Protein AF-A0A8S3CBI5-F1 (afdb_monomer)

Foldseek 3Di:
DDDDDDPPDPPDDDPPCPPPPPDPDDDPPDDDQDDQDPVLVVVVVVVCVVPVDDDPVVVVVSRD

Secondary structure (DSSP, 8-state):
-PPPPPS----PPPTT------PPPPPTTSPPP-PPPHHHHHHHHHHHHH-SS--HHHHHHH--

Organism: NCBI:txid392030

Sequence (64 aa):
GISTINPAQCNRPDPLDTKICSLRKHKNGRKPRTPFTTAQLLALERKFNERHYLSISERAEFSL

InterPro domains:
  IPR001356 Homeodomain [PF00046] (30-63)
  IPR001356 Homeodomain [PS50071] (27-64)
  IPR001356 Homeodomain [cd00086] (30-61)
  IPR009057 Homedomain-like superfamily [SSF46689] (16-63)
  IPR050674 Msh Homeobox Transcriptional Regulators [PTHR24338] (10-63)

Structure (mmCIF, N/CA/C/O backbone):
data_AF-A0A8S3CBI5-F1
#
_entry.id   AF-A0A8S3CBI5-F1
#
loop_
_atom_site.group_PDB
_atom_site.id
_atom_site.type_symbol
_atom_site.label_atom_id
_atom_site.label_alt_id
_atom_site.label_comp_id
_atom_site.label_asym_id
_atom_site.label_entity_id
_atom_site.label_seq_id
_atom_site.pdbx_PDB_ins_code
_atom_site.Cartn_x
_atom_site.Cartn_y
_atom_site.Cartn_z
_atom_site.occupancy
_atom_site.B_iso_or_equiv
_atom_site.auth_seq_id
_atom_site.auth_comp_id
_atom_site.auth_asym_id
_atom_site.auth_atom_id
_atom_site.pdbx_PDB_model_num
ATOM 1 N N . GLY A 1 1 ? 24.438 32.938 22.256 1.00 35.69 1 GLY A N 1
ATOM 2 C CA . GLY A 1 1 ? 23.075 32.646 22.740 1.00 35.69 1 GLY A CA 1
ATOM 3 C C . GLY A 1 1 ? 22.231 32.238 21.556 1.00 35.69 1 GLY A C 1
ATOM 4 O O . GLY A 1 1 ? 22.278 32.920 20.543 1.00 35.69 1 GLY A O 1
ATOM 5 N N . ILE A 1 2 ? 21.569 31.089 21.639 1.00 42.75 2 ILE A N 1
ATOM 6 C CA . ILE A 1 2 ? 20.816 30.462 20.544 1.00 42.75 2 ILE A CA 1
ATOM 7 C C . ILE A 1 2 ? 19.548 31.287 20.288 1.00 42.75 2 ILE A C 1
ATOM 9 O O . ILE A 1 2 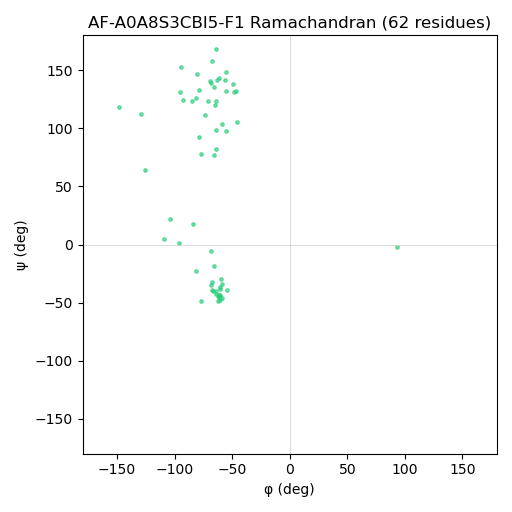? 18.772 31.489 21.216 1.00 42.75 2 ILE A O 1
ATOM 13 N N . SER A 1 3 ? 19.348 31.772 19.059 1.00 45.44 3 SER A N 1
ATOM 14 C CA . SER A 1 3 ? 18.071 32.364 18.640 1.00 45.44 3 SER A CA 1
ATOM 15 C C . SER A 1 3 ? 17.207 31.315 17.939 1.00 45.44 3 SER A C 1
ATOM 17 O O . SER A 1 3 ? 17.669 30.558 17.090 1.00 45.44 3 SER A O 1
ATOM 19 N N . THR A 1 4 ? 15.963 31.280 18.393 1.00 55.44 4 THR A N 1
ATOM 20 C CA . THR A 1 4 ? 14.849 30.354 18.179 1.00 55.44 4 THR A CA 1
ATOM 21 C C . THR A 1 4 ? 14.536 30.006 16.719 1.00 55.44 4 THR A C 1
ATOM 23 O O . THR A 1 4 ? 14.469 30.874 15.854 1.00 55.44 4 THR A O 1
ATOM 26 N N . ILE A 1 5 ? 14.256 28.724 16.463 1.00 60.09 5 ILE A N 1
ATOM 27 C CA . ILE A 1 5 ? 13.726 28.213 15.192 1.00 60.09 5 ILE A CA 1
ATOM 28 C C . ILE A 1 5 ? 12.196 28.378 15.215 1.00 60.09 5 ILE A C 1
ATOM 30 O O . ILE A 1 5 ? 11.536 27.882 16.127 1.00 60.09 5 ILE A O 1
ATOM 34 N N . ASN A 1 6 ? 11.627 29.084 14.234 1.00 55.78 6 ASN A N 1
ATOM 35 C CA . ASN A 1 6 ? 10.177 29.268 14.089 1.00 55.78 6 ASN A CA 1
ATOM 36 C C . ASN A 1 6 ? 9.462 27.931 13.775 1.00 55.78 6 ASN A C 1
ATOM 38 O O . ASN A 1 6 ? 9.903 27.225 12.867 1.00 55.78 6 ASN A O 1
ATOM 42 N N . PRO A 1 7 ? 8.323 27.598 14.417 1.00 49.62 7 PRO A N 1
ATOM 43 C CA . PRO A 1 7 ? 7.625 26.318 14.230 1.00 49.62 7 PRO A CA 1
ATOM 44 C C . PRO A 1 7 ? 6.674 26.279 13.014 1.00 49.62 7 PRO A C 1
ATOM 46 O O . PRO A 1 7 ? 5.807 25.414 12.934 1.00 49.62 7 PRO A O 1
ATOM 49 N N . ALA A 1 8 ? 6.799 27.199 12.053 1.00 52.47 8 ALA A N 1
ATOM 50 C CA . ALA A 1 8 ? 5.766 27.435 11.036 1.00 52.47 8 ALA A CA 1
ATOM 51 C C . ALA A 1 8 ? 6.056 26.865 9.633 1.00 52.47 8 ALA A C 1
ATOM 53 O O . ALA A 1 8 ? 5.477 27.343 8.663 1.00 52.47 8 ALA A O 1
ATOM 54 N N . GLN A 1 9 ? 6.920 25.856 9.481 1.00 49.84 9 GLN A N 1
ATOM 55 C CA . GLN A 1 9 ? 7.188 25.264 8.159 1.00 49.84 9 GLN A CA 1
ATOM 56 C C . GLN A 1 9 ? 6.987 23.748 8.130 1.00 49.84 9 GLN A C 1
ATOM 58 O O . GLN A 1 9 ? 7.900 22.97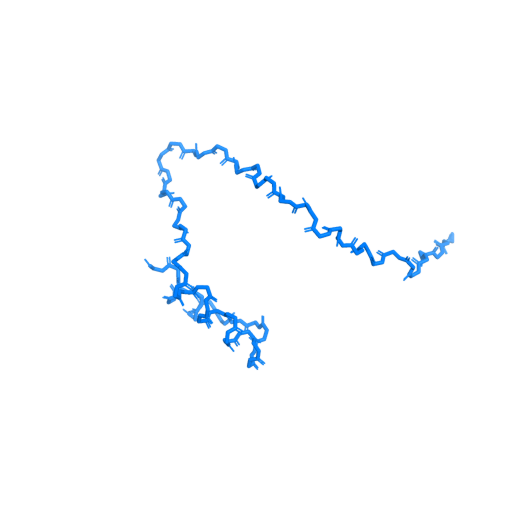2 7.860 1.00 49.84 9 GLN A O 1
ATOM 63 N N . CYS A 1 10 ? 5.746 23.317 8.351 1.00 39.44 10 CYS A N 1
ATOM 64 C CA . CYS A 1 10 ? 5.302 22.026 7.837 1.00 39.44 10 CYS A CA 1
ATOM 65 C C . CYS A 1 10 ? 4.978 22.205 6.350 1.00 39.44 10 CYS A C 1
ATOM 67 O O . CYS A 1 10 ? 3.871 22.606 5.992 1.00 39.44 10 CYS A O 1
ATOM 69 N N . ASN A 1 11 ? 5.981 21.951 5.507 1.00 54.03 11 ASN A N 1
ATOM 70 C CA . ASN A 1 11 ? 5.867 21.848 4.053 1.00 54.03 11 ASN A CA 1
ATOM 71 C C . ASN A 1 11 ? 4.650 20.982 3.680 1.00 54.03 11 ASN A C 1
ATOM 73 O O . ASN A 1 11 ? 4.689 19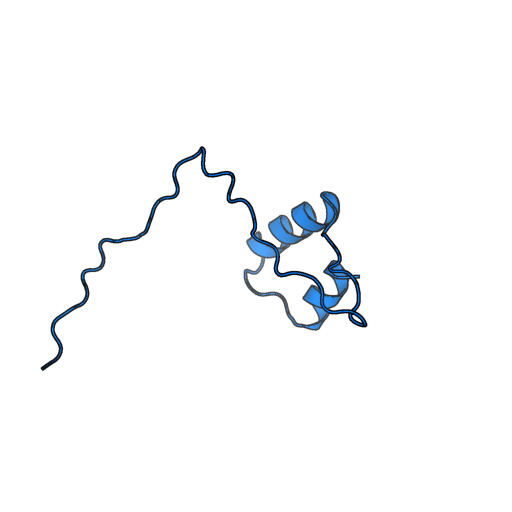.761 3.839 1.00 54.03 11 ASN A O 1
ATOM 77 N N . ARG A 1 12 ? 3.563 21.600 3.206 1.00 58.75 12 ARG A N 1
ATOM 78 C CA . ARG A 1 12 ? 2.455 20.869 2.582 1.00 58.75 12 ARG A CA 1
ATOM 79 C C . ARG A 1 12 ? 2.848 20.575 1.131 1.00 58.75 12 ARG A C 1
ATOM 81 O O . ARG A 1 12 ? 3.219 21.518 0.439 1.00 58.75 12 ARG A O 1
ATOM 88 N N . PRO A 1 13 ? 2.813 19.316 0.670 1.00 57.00 13 PRO A N 1
ATOM 89 C CA . PRO A 1 13 ? 3.121 19.007 -0.719 1.00 57.00 13 PRO A CA 1
ATOM 90 C C . PRO A 1 13 ? 1.917 19.330 -1.615 1.00 57.00 13 PRO A C 1
ATOM 92 O O . PRO A 1 13 ? 0.786 18.966 -1.290 1.00 57.00 13 PRO A O 1
ATOM 95 N N . ASP A 1 14 ? 2.174 20.014 -2.730 1.00 59.34 14 ASP A N 1
ATOM 96 C CA . ASP A 1 14 ? 1.206 20.263 -3.801 1.00 59.34 14 ASP A CA 1
ATOM 97 C C . ASP A 1 14 ? 0.716 18.942 -4.440 1.00 59.34 14 ASP A C 1
ATOM 99 O O . ASP A 1 14 ? 1.523 18.026 -4.630 1.00 59.34 14 ASP A O 1
ATOM 103 N N . PRO A 1 15 ? -0.568 18.815 -4.838 1.00 58.34 15 PRO A N 1
ATOM 104 C CA . PRO A 1 15 ? -1.149 17.545 -5.307 1.00 58.34 15 PRO A CA 1
ATOM 105 C C . PRO A 1 15 ? -0.630 17.012 -6.656 1.00 58.34 15 PRO A C 1
ATOM 107 O O . PRO A 1 15 ? -1.023 15.920 -7.060 1.00 58.34 15 PRO A O 1
ATOM 110 N N . LEU A 1 16 ? 0.214 17.763 -7.372 1.00 57.00 16 LEU A N 1
ATOM 1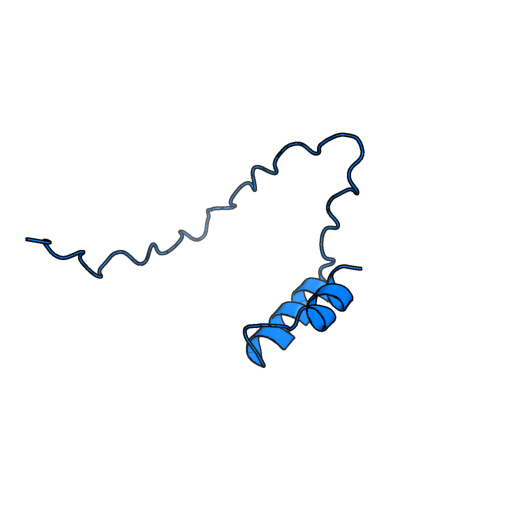11 C CA . LEU A 1 16 ? 0.726 17.405 -8.706 1.00 57.00 16 LEU A CA 1
ATOM 112 C C . LEU A 1 16 ? 2.215 17.025 -8.716 1.00 57.00 16 LEU A C 1
ATOM 114 O O . LEU A 1 16 ? 2.773 16.758 -9.779 1.00 57.00 16 LEU A O 1
ATOM 118 N N . ASP A 1 17 ? 2.864 16.963 -7.551 1.00 57.28 17 ASP A N 1
ATOM 119 C CA . ASP A 1 17 ? 4.255 16.527 -7.442 1.00 57.28 17 ASP A CA 1
ATOM 120 C C . ASP A 1 17 ? 4.326 14.996 -7.550 1.00 57.28 17 ASP A C 1
ATOM 122 O O . ASP A 1 17 ? 4.449 14.269 -6.559 1.00 57.28 17 ASP A O 1
ATOM 126 N N . THR A 1 18 ? 4.226 14.471 -8.777 1.00 58.34 18 THR A N 1
ATOM 127 C CA . THR A 1 18 ? 4.728 13.130 -9.083 1.00 58.34 18 THR A CA 1
ATOM 128 C C . THR A 1 18 ? 6.234 13.175 -8.885 1.00 58.34 18 THR A C 1
ATOM 130 O O . THR A 1 18 ? 6.988 13.382 -9.838 1.00 58.34 18 THR A O 1
ATOM 133 N N . LYS A 1 19 ? 6.671 13.037 -7.629 1.00 63.38 19 LYS A N 1
ATOM 134 C CA . LYS A 1 19 ? 8.076 13.007 -7.244 1.00 63.38 19 LYS A CA 1
ATOM 135 C C . LYS A 1 19 ? 8.743 11.908 -8.041 1.00 63.38 19 LYS A C 1
ATOM 137 O O . LYS A 1 19 ? 8.652 10.732 -7.682 1.00 63.38 19 LYS A O 1
ATOM 142 N N . ILE A 1 20 ? 9.398 12.292 -9.135 1.00 59.19 20 ILE A N 1
ATOM 143 C CA . ILE A 1 20 ? 10.250 11.393 -9.893 1.00 59.19 20 ILE A CA 1
ATOM 144 C C . ILE A 1 20 ? 11.299 10.937 -8.897 1.00 59.19 20 ILE A C 1
ATOM 146 O O . ILE A 1 20 ? 12.191 11.683 -8.492 1.00 59.19 20 ILE A O 1
ATOM 150 N N . CYS A 1 21 ? 11.122 9.709 -8.426 1.00 62.78 21 CYS A N 1
ATOM 151 C CA . CYS A 1 21 ? 12.073 9.064 -7.559 1.00 62.78 21 CYS A CA 1
ATOM 152 C C . CYS A 1 21 ? 13.341 8.899 -8.390 1.00 62.78 21 CYS A C 1
ATOM 154 O O . CYS A 1 21 ? 13.447 7.980 -9.199 1.00 62.78 21 CYS A O 1
ATOM 156 N N . SER A 1 22 ? 14.294 9.814 -8.207 1.00 67.06 22 SER A N 1
ATOM 157 C CA . SER A 1 22 ? 15.644 9.721 -8.756 1.00 67.06 22 SER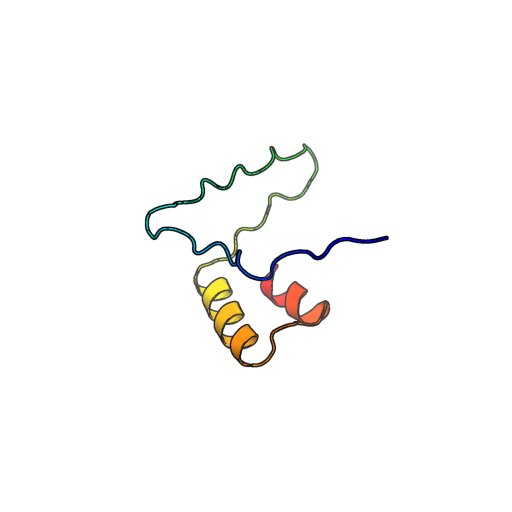 A CA 1
ATOM 158 C C . SER A 1 22 ? 16.346 8.539 -8.094 1.00 67.06 22 SER A C 1
ATOM 160 O O . SER A 1 22 ? 17.123 8.677 -7.144 1.00 67.06 22 SER A O 1
ATOM 162 N N . LEU A 1 23 ? 15.999 7.334 -8.548 1.00 72.81 23 LEU A N 1
ATOM 163 C CA . LEU A 1 23 ? 16.539 6.091 -8.038 1.00 72.81 23 LEU A CA 1
ATOM 164 C C . LEU A 1 23 ? 18.028 6.070 -8.356 1.00 72.81 23 LEU A C 1
ATOM 166 O O . LEU A 1 23 ? 18.450 6.124 -9.511 1.00 72.81 23 LEU A O 1
ATOM 170 N N . ARG A 1 24 ? 18.844 5.975 -7.305 1.00 77.62 24 ARG A N 1
ATOM 171 C CA . ARG A 1 24 ? 20.293 5.831 -7.459 1.00 77.62 24 ARG A CA 1
ATOM 172 C C . ARG A 1 24 ? 20.573 4.618 -8.343 1.00 77.62 24 ARG A C 1
ATOM 174 O O . ARG A 1 24 ? 20.036 3.536 -8.060 1.00 77.62 24 ARG A O 1
ATOM 181 N N . LYS A 1 25 ? 21.442 4.796 -9.347 1.00 76.25 25 LYS A N 1
ATOM 182 C CA . LYS A 1 25 ? 21.922 3.714 -10.217 1.00 76.25 25 LYS A CA 1
ATOM 183 C C . LYS A 1 25 ? 22.341 2.515 -9.367 1.00 76.25 25 LYS A C 1
ATOM 185 O O . LYS A 1 25 ? 23.008 2.657 -8.339 1.00 76.25 25 LYS A O 1
ATOM 190 N N . HIS A 1 26 ? 21.866 1.343 -9.767 1.00 80.88 26 HIS A N 1
ATOM 191 C CA . HIS A 1 26 ? 22.212 0.086 -9.121 1.00 80.88 26 HIS A CA 1
ATOM 192 C C . HIS A 1 26 ? 23.721 -0.173 -9.261 1.00 80.88 26 HIS A C 1
ATOM 194 O O . HIS A 1 26 ? 24.315 0.164 -10.283 1.00 80.88 26 HIS A O 1
ATOM 200 N N . LYS A 1 27 ? 24.349 -0.712 -8.209 1.00 83.81 27 LYS A N 1
ATOM 201 C CA . LYS A 1 27 ? 25.766 -1.098 -8.228 1.00 83.81 27 LYS A CA 1
ATOM 202 C C . LYS A 1 27 ? 25.856 -2.570 -8.618 1.00 83.81 27 LYS A C 1
ATOM 204 O O . LYS A 1 27 ? 25.277 -3.406 -7.920 1.00 83.81 27 LYS A O 1
ATOM 209 N N . ASN A 1 28 ? 26.620 -2.867 -9.670 1.00 83.56 28 ASN A N 1
ATOM 210 C CA . ASN A 1 28 ? 26.846 -4.225 -10.165 1.00 83.56 28 ASN A CA 1
ATOM 211 C C . ASN A 1 28 ? 27.228 -5.171 -9.006 1.00 83.56 28 ASN A C 1
ATOM 213 O O . ASN A 1 28 ? 28.065 -4.825 -8.169 1.00 83.56 28 ASN A O 1
ATOM 217 N N . GLY A 1 29 ? 26.570 -6.334 -8.932 1.00 79.75 29 GLY A N 1
ATOM 218 C CA . GLY A 1 29 ? 26.776 -7.350 -7.887 1.00 79.75 29 GLY A CA 1
ATOM 219 C C . GLY A 1 29 ? 25.854 -7.260 -6.661 1.00 79.75 29 GLY A C 1
ATOM 220 O O . GLY A 1 29 ? 25.943 -8.108 -5.778 1.00 79.75 29 GLY A O 1
ATOM 221 N N . ARG A 1 30 ? 24.953 -6.269 -6.574 1.00 85.12 30 ARG A N 1
ATOM 222 C CA . ARG A 1 30 ? 23.902 -6.227 -5.535 1.00 85.12 30 ARG A CA 1
ATOM 223 C C . ARG A 1 30 ? 22.602 -6.844 -6.049 1.00 85.12 30 ARG A C 1
ATOM 225 O O . ARG A 1 30 ? 22.325 -6.773 -7.242 1.00 85.12 30 ARG A O 1
ATOM 232 N N . LYS A 1 31 ? 21.764 -7.388 -5.161 1.00 75.56 31 LYS A N 1
ATOM 233 C CA . LYS A 1 31 ? 20.402 -7.803 -5.542 1.00 75.56 31 LYS A CA 1
ATOM 234 C C . LYS A 1 31 ? 19.642 -6.604 -6.145 1.00 75.56 31 LYS A C 1
ATOM 236 O O . LYS A 1 31 ? 19.875 -5.472 -5.694 1.00 75.56 31 LYS A O 1
ATOM 241 N N . PRO A 1 32 ? 18.810 -6.799 -7.186 1.00 80.38 32 PRO A N 1
ATOM 242 C CA . PRO A 1 32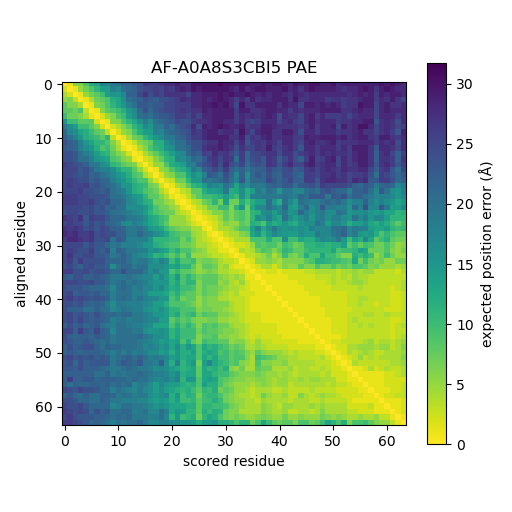 ? 17.923 -5.741 -7.656 1.00 80.38 32 PRO A CA 1
ATOM 243 C C . PRO A 1 32 ? 17.062 -5.266 -6.482 1.00 80.38 32 PRO A C 1
ATOM 245 O O . PRO A 1 32 ? 16.777 -6.035 -5.565 1.00 80.38 32 PRO A O 1
ATOM 248 N N . ARG A 1 33 ? 16.686 -3.983 -6.470 1.00 81.88 33 ARG A N 1
ATOM 249 C CA . ARG A 1 33 ? 15.715 -3.522 -5.473 1.00 81.88 33 ARG A CA 1
ATOM 250 C C . ARG A 1 33 ? 14.407 -4.251 -5.757 1.00 81.88 33 ARG A C 1
ATOM 252 O O . ARG A 1 33 ? 13.925 -4.155 -6.880 1.00 81.88 33 ARG A O 1
ATOM 259 N N . THR A 1 34 ? 13.872 -4.957 -4.770 1.00 79.31 34 THR A N 1
ATOM 260 C CA . THR A 1 34 ? 12.544 -5.566 -4.853 1.00 79.31 34 THR A CA 1
ATOM 261 C C . THR A 1 34 ? 11.511 -4.445 -4.743 1.00 79.31 34 THR A C 1
ATOM 263 O O . THR A 1 34 ? 11.447 -3.806 -3.688 1.00 79.31 34 THR A O 1
ATOM 266 N N . PRO A 1 35 ? 10.755 -4.113 -5.807 1.00 85.88 35 PRO A N 1
ATOM 267 C CA . PRO A 1 35 ? 9.592 -3.258 -5.639 1.00 85.88 35 PRO A CA 1
ATOM 268 C C . PRO A 1 35 ? 8.528 -4.042 -4.865 1.00 85.88 35 PRO A C 1
ATOM 270 O O . PRO A 1 35 ? 8.334 -5.230 -5.115 1.00 85.88 35 PRO A O 1
ATOM 273 N N . PHE A 1 36 ? 7.825 -3.388 -3.945 1.00 85.75 36 PHE A N 1
ATOM 274 C CA . PHE A 1 36 ? 6.647 -3.998 -3.338 1.00 85.75 36 PHE A CA 1
ATOM 275 C C . PHE A 1 36 ? 5.536 -4.118 -4.381 1.00 85.75 36 PHE A C 1
ATOM 277 O O . PHE A 1 36 ? 5.296 -3.199 -5.168 1.00 85.75 36 PHE A O 1
ATOM 284 N N . THR A 1 37 ? 4.832 -5.242 -4.362 1.00 90.06 37 THR A N 1
ATOM 285 C CA . THR A 1 37 ? 3.568 -5.391 -5.085 1.00 90.06 37 THR A CA 1
ATOM 286 C C . THR A 1 37 ? 2.492 -4.503 -4.457 1.00 90.06 37 THR A C 1
ATOM 288 O O . THR A 1 37 ? 2.547 -4.172 -3.271 1.00 90.06 37 THR A O 1
ATOM 291 N N . THR A 1 38 ? 1.451 -4.161 -5.220 1.00 92.12 38 THR A N 1
ATOM 292 C CA . THR A 1 38 ? 0.303 -3.395 -4.703 1.00 92.12 38 THR A CA 1
ATOM 293 C C . THR A 1 38 ? -0.332 -4.062 -3.478 1.00 92.12 38 THR A C 1
ATOM 295 O O . THR A 1 38 ? -0.677 -3.385 -2.514 1.00 92.12 38 THR A O 1
ATOM 298 N N . ALA A 1 39 ? -0.433 -5.394 -3.470 1.00 92.00 39 ALA A N 1
ATOM 299 C CA . ALA A 1 39 ? -0.974 -6.142 -2.337 1.00 92.00 39 ALA A CA 1
ATOM 300 C C . ALA A 1 39 ? -0.109 -6.003 -1.070 1.00 92.00 39 ALA A C 1
ATOM 302 O O . ALA A 1 39 ? -0.652 -5.842 0.025 1.00 92.00 39 ALA A O 1
ATOM 303 N N . GLN A 1 40 ? 1.221 -6.017 -1.216 1.00 91.19 40 GLN A N 1
ATOM 304 C CA . GLN A 1 40 ? 2.157 -5.798 -0.108 1.00 91.19 40 GLN A CA 1
ATOM 305 C C . GLN A 1 40 ? 2.066 -4.365 0.439 1.00 91.19 40 GLN A C 1
ATOM 307 O O . GLN A 1 40 ? 2.067 -4.190 1.656 1.00 91.19 40 GLN A O 1
ATOM 312 N N . LEU A 1 41 ? 1.915 -3.351 -0.425 1.00 91.56 41 LEU A N 1
ATOM 313 C CA . LEU A 1 41 ? 1.719 -1.958 0.005 1.00 91.56 41 LEU A CA 1
ATOM 314 C C . LEU A 1 41 ? 0.446 -1.795 0.846 1.00 91.56 41 LEU A C 1
ATOM 316 O O . LEU A 1 41 ? 0.505 -1.268 1.954 1.00 91.56 41 LEU A O 1
ATOM 320 N N . LEU A 1 42 ? -0.681 -2.340 0.378 1.00 93.06 42 LEU A N 1
ATOM 321 C CA . LEU A 1 42 ? -1.944 -2.311 1.125 1.00 93.06 42 LEU A CA 1
ATOM 322 C C . LEU A 1 42 ? -1.835 -3.030 2.476 1.00 93.06 42 LEU A C 1
ATOM 324 O O . LEU A 1 42 ? -2.442 -2.620 3.466 1.00 93.06 42 LEU A O 1
ATOM 328 N N . ALA A 1 43 ? -1.074 -4.124 2.537 1.00 90.94 43 ALA A N 1
ATOM 329 C CA . ALA A 1 43 ? -0.834 -4.827 3.790 1.00 90.94 43 ALA A CA 1
ATOM 330 C C . ALA A 1 43 ? 0.019 -3.995 4.765 1.00 90.94 4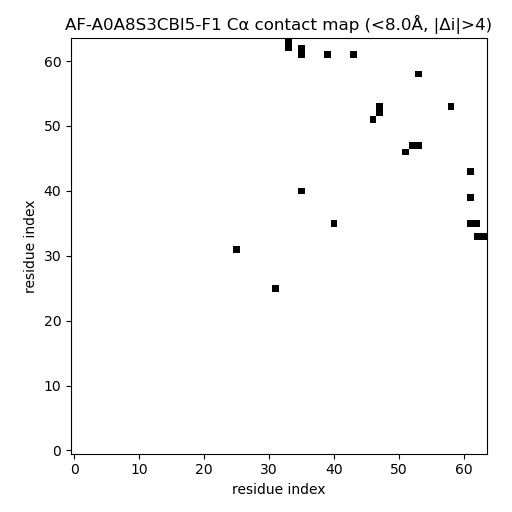3 ALA A C 1
ATOM 332 O O . ALA A 1 43 ? -0.297 -3.963 5.956 1.00 90.94 43 ALA A O 1
ATOM 333 N N . LEU A 1 44 ? 1.036 -3.281 4.265 1.00 90.25 44 LEU A N 1
ATOM 334 C CA . LEU A 1 44 ? 1.847 -2.354 5.059 1.00 90.25 44 LEU A CA 1
ATOM 335 C C . LEU A 1 44 ? 1.013 -1.196 5.615 1.00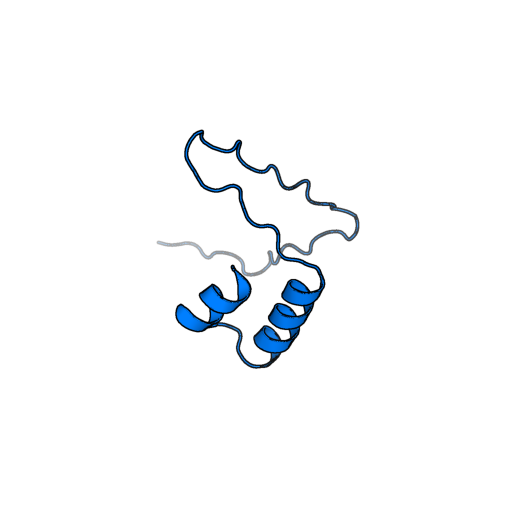 90.25 44 LEU A C 1
ATOM 337 O O . LEU A 1 44 ? 1.131 -0.895 6.798 1.00 90.25 44 LEU A O 1
ATOM 341 N N . GLU A 1 45 ? 0.141 -0.588 4.811 1.00 92.56 45 GLU A N 1
ATOM 342 C CA . GLU A 1 45 ? -0.738 0.508 5.248 1.00 92.56 45 GLU A CA 1
ATOM 343 C C . GLU A 1 45 ? -1.694 0.069 6.362 1.00 92.56 45 GLU A C 1
ATOM 345 O O . GLU A 1 45 ? -1.815 0.741 7.388 1.00 92.56 45 GLU A O 1
ATOM 350 N N . ARG A 1 46 ? -2.327 -1.103 6.211 1.00 92.81 46 ARG A N 1
ATOM 351 C CA . ARG A 1 46 ? -3.174 -1.677 7.268 1.00 92.81 46 ARG A CA 1
ATOM 352 C C . ARG A 1 46 ? -2.388 -1.892 8.557 1.00 92.81 46 ARG A C 1
ATOM 354 O O . ARG A 1 46 ? -2.853 -1.503 9.624 1.00 92.81 46 ARG A O 1
ATOM 361 N N . LYS A 1 47 ? -1.185 -2.465 8.458 1.00 89.00 47 LYS A N 1
ATOM 362 C CA . LYS A 1 47 ? -0.346 -2.747 9.628 1.00 89.00 47 LYS A CA 1
ATOM 363 C C . LYS A 1 47 ? 0.179 -1.474 10.289 1.00 89.00 47 LYS A C 1
ATOM 365 O O . LYS A 1 47 ? 0.273 -1.423 11.511 1.00 89.00 47 LYS A O 1
ATOM 370 N N . PHE A 1 48 ? 0.473 -0.446 9.496 1.00 89.81 48 PHE A N 1
ATOM 371 C CA . PHE A 1 48 ? 0.908 0.854 9.988 1.00 89.81 48 PHE A CA 1
ATOM 372 C C . PHE A 1 48 ? -0.162 1.503 10.872 1.00 89.81 48 PHE A C 1
ATOM 374 O O . PHE A 1 48 ? 0.173 1.968 11.956 1.00 89.81 48 PHE A O 1
ATOM 381 N N . ASN A 1 49 ? -1.440 1.445 10.479 1.00 90.88 49 ASN A N 1
ATOM 382 C CA . ASN A 1 49 ? -2.546 1.961 11.298 1.00 90.88 49 ASN A CA 1
ATOM 383 C C . ASN A 1 49 ? -2.656 1.279 12.674 1.00 90.88 49 ASN A C 1
ATOM 385 O O . ASN A 1 49 ? -3.095 1.906 13.633 1.00 90.88 49 ASN A O 1
ATOM 389 N N . GLU A 1 50 ? -2.255 0.009 12.788 1.00 90.81 50 GLU A N 1
ATOM 390 C CA . GLU A 1 50 ? -2.182 -0.683 14.080 1.00 90.81 50 GLU A CA 1
ATOM 391 C C . GLU A 1 50 ? -0.944 -0.247 14.876 1.00 90.81 50 GLU A C 1
ATOM 393 O O . GLU A 1 50 ? -1.024 0.030 16.073 1.00 90.81 50 GLU A O 1
ATOM 398 N N . ARG A 1 51 ? 0.226 -0.242 14.220 1.00 89.56 51 ARG A N 1
ATOM 399 C CA . ARG A 1 51 ? 1.528 0.063 14.823 1.00 89.56 51 ARG A CA 1
ATOM 400 C C . ARG A 1 51 ? 2.446 0.737 13.806 1.00 89.56 51 ARG A C 1
ATOM 402 O O . ARG A 1 51 ? 2.876 0.120 12.834 1.00 89.56 51 ARG A O 1
ATOM 409 N N . HIS A 1 52 ? 2.857 1.970 14.103 1.00 87.94 52 HIS A N 1
ATOM 410 C CA . HIS A 1 52 ? 3.702 2.771 13.207 1.00 87.94 52 HIS A CA 1
ATOM 411 C C . HIS A 1 52 ? 5.120 2.218 12.987 1.00 87.94 52 HIS A C 1
ATOM 413 O O . HIS A 1 52 ? 5.785 2.590 12.021 1.00 87.94 52 HIS A O 1
ATOM 419 N N . TYR A 1 53 ? 5.598 1.332 13.863 1.00 89.56 53 TYR A N 1
ATOM 420 C CA . TYR A 1 53 ? 6.932 0.749 13.767 1.00 89.56 53 TYR A CA 1
ATOM 421 C C . TYR A 1 53 ? 6.861 -0.770 13.871 1.00 89.56 53 TYR A C 1
ATOM 423 O O . TYR A 1 53 ? 6.555 -1.326 14.923 1.00 89.56 53 TYR A O 1
ATOM 431 N N . LEU A 1 54 ? 7.178 -1.428 12.760 1.00 85.38 54 LEU A N 1
ATOM 432 C CA . LEU A 1 54 ? 7.328 -2.876 12.690 1.00 85.38 54 LEU A CA 1
ATOM 433 C C . LEU A 1 54 ? 8.708 -3.301 13.200 1.00 85.38 54 LEU A C 1
ATOM 435 O O . LEU A 1 54 ? 9.711 -2.605 13.001 1.00 85.38 54 LEU A O 1
ATOM 439 N N . SER A 1 55 ? 8.766 -4.471 13.825 1.00 89.44 55 SER A N 1
ATOM 440 C CA . SER A 1 55 ? 10.018 -5.130 14.195 1.00 89.44 55 SER A CA 1
ATOM 441 C C . SER A 1 55 ? 10.846 -5.513 12.959 1.00 89.44 55 SER A C 1
ATOM 443 O O . SER A 1 55 ? 10.399 -5.427 11.811 1.00 89.44 55 SER A O 1
ATOM 445 N N . ILE A 1 56 ? 12.105 -5.902 13.180 1.00 85.56 56 ILE A N 1
ATOM 446 C CA . ILE A 1 56 ? 13.004 -6.346 12.101 1.00 85.56 56 ILE A CA 1
ATOM 447 C C . ILE A 1 56 ? 12.429 -7.584 11.402 1.00 85.56 56 ILE A C 1
ATOM 449 O O . ILE A 1 56 ? 12.398 -7.615 10.175 1.00 85.56 56 ILE A O 1
ATOM 453 N N . SER A 1 57 ? 11.916 -8.545 12.175 1.00 88.19 57 SER A N 1
ATOM 454 C CA . SER A 1 57 ? 11.297 -9.762 11.646 1.00 88.19 57 SER A CA 1
ATOM 455 C C . SER A 1 57 ? 10.068 -9.441 10.800 1.00 88.19 57 SER A C 1
ATOM 457 O O . SER A 1 57 ? 9.990 -9.859 9.655 1.00 88.19 57 SER A O 1
ATOM 459 N N . GLU A 1 58 ? 9.156 -8.605 11.304 1.00 86.81 58 GLU A N 1
ATOM 460 C CA . GLU A 1 58 ? 7.940 -8.232 10.566 1.00 86.81 58 GLU A CA 1
ATOM 461 C C . GLU A 1 58 ? 8.257 -7.525 9.244 1.00 86.81 58 GLU A C 1
ATOM 463 O O . GLU A 1 58 ? 7.598 -7.777 8.242 1.00 86.81 58 GLU A O 1
ATOM 468 N N . ARG A 1 59 ? 9.288 -6.670 9.204 1.00 85.38 59 ARG A N 1
ATOM 469 C CA . ARG A 1 59 ? 9.726 -6.031 7.951 1.00 85.38 59 ARG A CA 1
ATOM 470 C C . ARG A 1 59 ? 10.326 -7.015 6.950 1.00 85.38 59 ARG A C 1
ATOM 472 O O . ARG A 1 59 ? 10.194 -6.781 5.747 1.00 85.38 59 ARG A O 1
ATOM 479 N N . ALA A 1 60 ? 10.987 -8.071 7.422 1.00 85.88 60 ALA A N 1
ATOM 480 C CA . ALA A 1 60 ? 11.546 -9.097 6.552 1.00 85.88 60 ALA A CA 1
ATOM 481 C C . ALA A 1 60 ? 10.436 -9.836 5.792 1.00 85.88 60 ALA A C 1
ATOM 483 O O . ALA A 1 60 ? 10.556 -9.981 4.581 1.00 85.88 60 ALA A O 1
ATOM 484 N N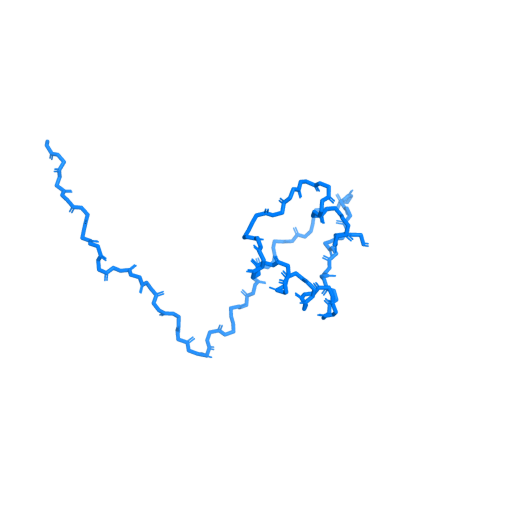 . GLU A 1 61 ? 9.325 -10.171 6.457 1.00 85.44 61 GLU A N 1
ATOM 485 C CA . GLU A 1 61 ? 8.180 -10.867 5.843 1.00 85.44 61 GLU A CA 1
ATOM 486 C C . GLU A 1 61 ? 7.566 -10.108 4.656 1.00 85.44 61 GLU A C 1
ATOM 488 O O . GLU A 1 61 ? 7.123 -10.715 3.686 1.00 85.44 61 GLU A O 1
ATOM 493 N N . PHE A 1 62 ? 7.558 -8.772 4.697 1.00 80.12 62 PHE A N 1
ATOM 494 C CA . PHE A 1 62 ? 7.036 -7.965 3.587 1.00 80.12 62 PHE A CA 1
ATOM 495 C C . PHE A 1 62 ? 8.038 -7.777 2.443 1.00 80.12 62 PHE A C 1
ATOM 497 O O . PHE A 1 62 ? 7.618 -7.455 1.336 1.00 80.12 62 PHE A O 1
ATOM 504 N N . SER A 1 63 ? 9.341 -7.922 2.713 1.00 78.50 63 SER A N 1
ATOM 505 C CA . SER A 1 63 ? 10.433 -7.590 1.780 1.00 78.50 63 SER A CA 1
ATOM 506 C C . SER A 1 63 ? 10.957 -8.789 0.972 1.00 78.50 63 SER A C 1
ATOM 508 O O . SER A 1 63 ? 11.916 -8.626 0.209 1.00 78.50 63 SER A O 1
ATOM 510 N N . LEU A 1 64 ? 10.370 -9.972 1.175 1.00 67.44 64 LEU A N 1
ATOM 511 C CA . LEU A 1 64 ? 10.605 -11.195 0.400 1.00 67.44 64 LEU A CA 1
ATOM 512 C C . LEU A 1 64 ? 9.786 -11.179 -0.899 1.00 67.44 64 LEU A C 1
ATOM 514 O O . LEU A 1 64 ? 10.367 -11.607 -1.922 1.00 67.44 64 LEU A O 1
#

Nearest PDB structures (foldseek):
  2cra-assembly1_A  TM=5.822E-01  e=1.853E-01  Homo sapiens
  1puf-assembly1_A  TM=5.602E-01  e=1.605E-01  Mus musculus
  2e1o-assembly1_A  TM=5.643E-01  e=3.533E-01  Homo sapiens
  2r5y-assembly1_A  TM=4.903E-01  e=7.779E-01  Drosophila melanogaster

Radius of gyration: 18.01 Å; Cα contacts (8 Å, |Δi|>4): 12; chains: 1; bounding box: 30×44×33 Å

Mean predicted aligned error: 14.37 Å

Solvent-accessible surface area (backbone atoms only — not comparable to full-atom values): 4648 Å² total; per-residue (Å²): 134,92,81,82,82,79,91,82,76,80,82,76,81,67,97,78,69,77,72,75,74,82,70,75,81,83,61,92,93,58,80,77,85,79,75,75,50,72,70,52,50,55,50,49,55,57,46,36,75,79,43,85,72,73,54,74,68,62,51,49,72,71,70,113

pLDDT: mean 74.84, std 16.14, range [35.69, 93.06]